Protein AF-A0A2U0S638-F1 (afdb_monomer)

Radius of gyration: 17.03 Å; Cα contacts (8 Å, |Δi|>4): 161; chains: 1; bounding box: 38×47×44 Å

Solvent-accessible surface area (backbone atoms only — not comparable to full-atom values): 6568 Å² total; per-residue (Å²): 135,91,61,80,75,71,56,46,69,57,56,50,50,51,51,59,70,38,44,62,58,29,54,54,48,30,53,34,38,31,52,14,16,50,74,76,70,41,40,28,67,44,5,52,52,26,17,73,72,32,14,81,59,37,92,48,80,42,58,12,34,39,53,12,23,51,19,17,24,66,32,18,52,50,70,45,90,99,72,38,73,28,49,48,75,78,38,84,88,50,76,64,56,53,55,52,51,50,53,19,48,52,44,21,51,52,52,48,51,68,55,48,51,58,53,51,54,50,47,47,69,76,54,70,128

Mean predicted aligned error: 5.04 Å

pLDDT: mean 92.23, std 11.03, range [44.19, 98.69]

Sequence (125 aa):
EENLHIGWFSAITDTIVNYIPARLTTLLLIAGAAIVGEDYKNAWKIARRDQSKIPSTNHGWQMAAIAGALRVELEKPGQYAVGDPEEELDANKIIQSLKIRNVAIILSILITIPVILLNLYLFPI

Secondary structure (DSSP, 8-state):
-TTSSSSHHHHHHHHHHTHHHHHHHHHHHHHHHHHHTS-HHHHHHHHHHHGGGSS-TTHHHHHHHHHHHHT-EEEETTTEEEE--SS---HHHHHHHHHHHHHHHHHHHHHHHHHHHHHHHHS--

Structure (mmCIF, N/CA/C/O backbone):
data_AF-A0A2U0S638-F1
#
_entry.id   AF-A0A2U0S638-F1
#
loop_
_atom_site.group_PDB
_atom_site.id
_atom_site.type_symbol
_atom_site.label_atom_id
_atom_site.label_alt_id
_atom_site.label_comp_id
_atom_site.label_asym_id
_atom_site.label_entity_id
_atom_site.label_seq_id
_atom_site.pdbx_PDB_ins_code
_atom_site.Cartn_x
_atom_site.Cartn_y
_atom_site.Cartn_z
_atom_site.occupancy
_atom_site.B_iso_or_equiv
_atom_site.auth_seq_id
_atom_site.auth_comp_id
_atom_site.auth_asym_id
_atom_site.auth_atom_id
_atom_site.pdbx_PDB_model_num
ATOM 1 N N . GLU A 1 1 ? 0.432 33.647 1.318 1.00 46.28 1 GLU A N 1
ATOM 2 C CA . GLU A 1 1 ? -0.001 33.311 -0.059 1.00 46.28 1 GLU A CA 1
ATOM 3 C C . GLU A 1 1 ? 1.155 33.271 -1.077 1.00 46.28 1 GLU A C 1
ATOM 5 O O . GLU A 1 1 ? 0.911 33.083 -2.258 1.00 46.28 1 GLU A O 1
ATOM 10 N N . GLU A 1 2 ? 2.424 33.341 -0.653 1.00 44.19 2 GLU A N 1
ATOM 11 C CA . GLU A 1 2 ? 3.546 33.688 -1.550 1.00 44.19 2 GLU A CA 1
ATOM 12 C C . GLU A 1 2 ? 4.358 32.502 -2.123 1.00 44.19 2 GLU A C 1
ATOM 14 O O . GLU A 1 2 ? 5.323 32.713 -2.842 1.00 44.19 2 GLU A O 1
ATOM 19 N N . ASN A 1 3 ? 3.970 31.242 -1.877 1.00 45.88 3 ASN A N 1
ATOM 20 C CA . ASN A 1 3 ? 4.724 30.065 -2.363 1.00 45.88 3 ASN A CA 1
ATOM 21 C C . ASN A 1 3 ? 3.943 29.142 -3.318 1.00 45.88 3 ASN A C 1
ATOM 23 O O . ASN A 1 3 ? 4.419 28.062 -3.652 1.00 45.88 3 ASN A O 1
ATOM 27 N N . LEU A 1 4 ? 2.752 29.535 -3.784 1.00 55.56 4 LEU A N 1
ATOM 28 C CA . LEU A 1 4 ? 1.872 28.656 -4.578 1.00 55.56 4 LEU A CA 1
ATOM 29 C C . LEU A 1 4 ? 2.404 28.312 -5.983 1.00 55.56 4 LEU A C 1
ATOM 31 O O . LEU A 1 4 ? 1.956 27.336 -6.580 1.00 55.56 4 LEU A O 1
ATOM 35 N N . HIS A 1 5 ? 3.366 29.077 -6.507 1.00 55.44 5 HIS A N 1
ATOM 36 C CA . HIS A 1 5 ? 3.837 28.939 -7.892 1.00 55.44 5 HIS A CA 1
ATOM 37 C C . HIS A 1 5 ? 5.277 28.430 -8.029 1.00 55.44 5 HIS A C 1
ATOM 39 O O . HIS A 1 5 ? 5.678 28.012 -9.114 1.00 55.44 5 HIS A O 1
ATOM 45 N N . ILE A 1 6 ? 6.045 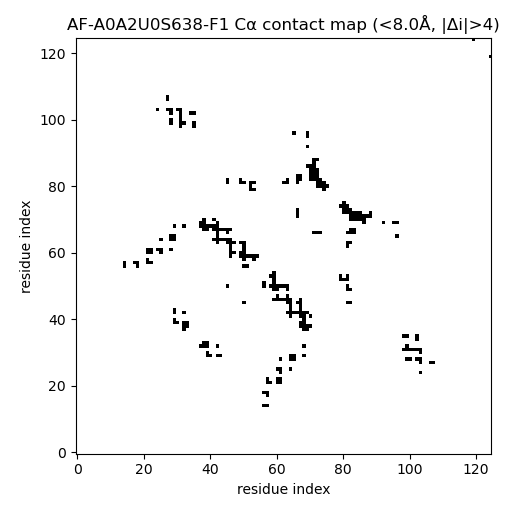28.396 -6.939 1.00 57.78 6 ILE A N 1
ATOM 46 C CA . ILE A 1 6 ? 7.405 27.849 -6.928 1.00 57.78 6 ILE A CA 1
ATOM 47 C C . ILE A 1 6 ? 7.317 26.356 -6.611 1.00 57.78 6 ILE A C 1
ATOM 49 O O . ILE A 1 6 ? 6.886 25.960 -5.535 1.00 57.78 6 ILE A O 1
ATOM 53 N N . GLY A 1 7 ? 7.682 25.511 -7.575 1.00 66.19 7 GLY A N 1
ATOM 54 C CA . GLY A 1 7 ? 7.663 24.052 -7.416 1.00 66.19 7 GLY A CA 1
ATOM 55 C C . GLY A 1 7 ? 6.389 23.348 -7.894 1.00 66.19 7 GLY A C 1
ATOM 56 O O . GLY A 1 7 ? 6.386 22.123 -7.952 1.00 66.19 7 GLY A O 1
ATOM 57 N N . TRP A 1 8 ? 5.352 24.073 -8.333 1.00 75.69 8 TRP A N 1
ATOM 58 C CA . TRP A 1 8 ? 4.123 23.479 -8.893 1.00 75.69 8 TRP A CA 1
ATOM 59 C C . TRP A 1 8 ? 4.399 22.578 -10.107 1.00 75.69 8 TRP A C 1
ATOM 61 O O . TRP A 1 8 ? 3.903 21.457 -10.178 1.00 75.69 8 TRP A O 1
ATOM 71 N N . PHE A 1 9 ? 5.263 23.026 -11.025 1.00 79.69 9 PHE A N 1
ATOM 72 C CA . PHE A 1 9 ? 5.661 22.224 -12.186 1.00 79.69 9 PHE A CA 1
ATOM 73 C C . PHE A 1 9 ? 6.384 20.930 -11.779 1.00 79.69 9 PHE A C 1
ATOM 75 O O . PHE A 1 9 ? 6.125 19.867 -12.342 1.00 79.69 9 PHE A O 1
ATOM 82 N N . SER A 1 10 ? 7.243 21.008 -10.757 1.00 79.94 10 SER A N 1
ATOM 83 C CA . SER A 1 10 ? 7.934 19.841 -10.196 1.00 79.94 10 SER A CA 1
ATOM 84 C C . SER A 1 10 ? 6.941 18.876 -9.540 1.00 79.94 10 SER A C 1
ATOM 86 O O . SER A 1 10 ? 6.955 17.687 -9.841 1.00 79.94 10 SER A O 1
ATOM 88 N N . ALA A 1 11 ? 6.003 19.389 -8.736 1.00 76.44 11 ALA A N 1
ATOM 89 C CA . ALA A 1 11 ? 4.977 18.589 -8.066 1.00 76.44 11 ALA A CA 1
ATOM 90 C C . ALA A 1 11 ? 4.041 17.872 -9.053 1.00 76.44 11 ALA A C 1
ATOM 92 O O . ALA A 1 11 ? 3.665 16.720 -8.834 1.00 76.44 11 ALA A O 1
ATOM 93 N N . ILE A 1 12 ? 3.684 18.520 -10.165 1.00 80.62 12 ILE A N 1
ATOM 94 C CA . ILE A 1 12 ? 2.887 17.882 -11.220 1.00 80.62 12 ILE A CA 1
ATOM 95 C C . ILE A 1 12 ? 3.694 16.825 -11.958 1.00 80.62 12 ILE A C 1
ATOM 97 O O . ILE A 1 12 ? 3.192 15.724 -12.177 1.00 80.62 12 ILE A O 1
ATOM 101 N N . THR A 1 13 ? 4.933 17.142 -12.331 1.00 83.06 13 THR A N 1
ATOM 102 C CA . THR A 1 13 ? 5.799 16.199 -13.047 1.00 83.06 13 THR A CA 1
ATOM 103 C C . THR A 1 13 ? 6.028 14.943 -12.209 1.00 83.06 13 THR A C 1
ATOM 105 O O . THR A 1 13 ? 5.839 13.837 -12.710 1.00 83.06 13 THR A O 1
ATOM 108 N N . ASP A 1 14 ? 6.325 15.105 -10.918 1.00 83.38 14 ASP A N 1
ATOM 109 C CA . ASP A 1 14 ? 6.433 13.999 -9.965 1.00 83.38 14 ASP A CA 1
ATOM 110 C C . ASP A 1 14 ? 5.134 13.185 -9.890 1.00 83.38 14 ASP A C 1
ATOM 112 O O . ASP A 1 14 ? 5.150 11.955 -9.980 1.00 83.38 14 ASP A O 1
ATOM 116 N N . THR A 1 15 ? 3.987 13.870 -9.831 1.00 83.75 15 THR A N 1
ATOM 117 C CA . THR A 1 15 ? 2.680 13.210 -9.794 1.00 83.75 15 THR A CA 1
ATOM 118 C C . THR A 1 15 ? 2.443 12.342 -11.036 1.00 83.75 15 THR A C 1
ATOM 120 O O . THR A 1 15 ? 1.969 11.212 -10.903 1.00 83.75 15 THR A O 1
ATOM 123 N N . ILE A 1 16 ? 2.799 12.831 -12.230 1.00 85.94 16 ILE A N 1
ATOM 124 C CA . ILE A 1 16 ? 2.639 12.109 -13.503 1.00 85.94 16 ILE A CA 1
ATOM 125 C C . ILE A 1 16 ? 3.586 10.908 -13.572 1.00 85.94 16 ILE A C 1
ATOM 127 O O . ILE A 1 16 ? 3.139 9.796 -13.854 1.00 85.94 16 ILE A O 1
ATOM 131 N N . VAL A 1 17 ? 4.876 11.113 -13.290 1.00 89.44 17 VAL A N 1
ATOM 132 C CA . VAL A 1 17 ? 5.898 10.054 -13.354 1.00 89.44 17 VAL A CA 1
ATOM 133 C C . VAL A 1 17 ? 5.559 8.917 -12.390 1.00 89.44 17 VAL A C 1
ATOM 135 O O . VAL A 1 17 ? 5.648 7.744 -12.753 1.00 89.44 17 VAL A O 1
ATOM 138 N N . ASN A 1 18 ? 5.085 9.252 -11.189 1.00 91.25 18 ASN A N 1
ATOM 139 C CA . ASN A 1 18 ? 4.735 8.270 -10.169 1.00 91.25 18 ASN A CA 1
ATOM 140 C C . ASN A 1 18 ? 3.319 7.701 -10.310 1.00 91.25 18 ASN A C 1
ATOM 142 O O . ASN A 1 18 ? 2.946 6.826 -9.525 1.00 91.25 18 ASN A O 1
ATOM 146 N N . TYR A 1 19 ? 2.542 8.110 -11.320 1.00 91.56 19 TYR A N 1
ATOM 147 C CA . TYR A 1 19 ? 1.179 7.615 -11.496 1.00 91.56 19 TYR A CA 1
ATOM 148 C C . TYR A 1 19 ? 1.151 6.089 -11.629 1.00 91.56 19 TYR A C 1
ATOM 150 O O . TYR A 1 19 ? 0.489 5.422 -10.835 1.00 91.56 19 TYR A O 1
ATOM 158 N N . ILE A 1 20 ? 1.902 5.528 -12.582 1.00 93.00 20 ILE A N 1
ATOM 159 C CA . ILE A 1 20 ? 1.952 4.077 -12.824 1.00 93.00 20 ILE A CA 1
ATOM 160 C C . ILE A 1 20 ? 2.643 3.336 -11.661 1.00 93.00 20 ILE A C 1
ATOM 162 O O . ILE A 1 20 ? 2.027 2.409 -11.121 1.00 93.00 20 ILE A O 1
ATOM 166 N N . PRO A 1 21 ? 3.853 3.738 -11.205 1.00 92.38 21 PRO A N 1
ATOM 167 C CA . PRO A 1 21 ? 4.521 3.091 -10.074 1.00 92.38 21 PRO A CA 1
ATOM 168 C C . PRO A 1 21 ? 3.668 3.032 -8.804 1.00 92.38 21 PRO A C 1
ATOM 170 O O . PRO A 1 21 ? 3.676 2.016 -8.107 1.00 92.38 21 PRO A O 1
ATOM 173 N N . ALA A 1 22 ? 2.885 4.074 -8.513 1.00 93.25 22 ALA A N 1
ATOM 174 C CA . ALA A 1 22 ? 2.031 4.104 -7.331 1.00 93.25 22 ALA A CA 1
ATOM 175 C C . ALA A 1 22 ? 0.951 3.012 -7.363 1.00 93.25 22 ALA A C 1
ATOM 177 O O . ALA A 1 22 ? 0.765 2.317 -6.364 1.00 93.25 22 ALA A O 1
ATOM 178 N N . ARG A 1 23 ? 0.289 2.792 -8.511 1.00 95.75 23 ARG A N 1
ATOM 179 C CA . ARG A 1 23 ? -0.745 1.744 -8.643 1.00 95.75 23 ARG A CA 1
ATOM 180 C C . ARG A 1 23 ? -0.129 0.354 -8.560 1.00 95.75 23 ARG A C 1
ATOM 182 O O . ARG A 1 23 ? -0.675 -0.506 -7.874 1.00 95.75 23 ARG A O 1
ATOM 189 N N . LEU A 1 24 ? 1.021 0.146 -9.204 1.00 96.25 24 LEU A N 1
ATOM 190 C CA . LEU A 1 24 ? 1.760 -1.113 -9.084 1.00 96.25 24 LEU A CA 1
ATOM 191 C C . LEU A 1 24 ? 2.143 -1.383 -7.628 1.00 96.25 24 LEU A C 1
ATOM 193 O O . LEU A 1 24 ? 1.909 -2.478 -7.127 1.00 96.25 24 LEU A O 1
ATOM 197 N N . THR A 1 25 ? 2.633 -0.368 -6.917 1.00 96.75 25 THR A N 1
ATOM 198 C CA . THR A 1 25 ? 2.955 -0.487 -5.490 1.00 96.75 25 THR A CA 1
ATOM 199 C C . THR A 1 25 ? 1.722 -0.861 -4.672 1.00 96.75 25 THR A C 1
ATOM 201 O O . THR A 1 25 ? 1.805 -1.745 -3.828 1.00 96.75 25 THR A O 1
ATOM 204 N N . THR A 1 26 ? 0.563 -0.254 -4.935 1.00 97.75 26 THR A N 1
ATOM 205 C CA . THR A 1 26 ? -0.688 -0.630 -4.264 1.00 97.75 26 THR A CA 1
ATOM 206 C C . THR A 1 26 ? -1.054 -2.094 -4.494 1.00 97.75 26 THR A C 1
ATOM 208 O O . THR A 1 26 ? -1.415 -2.778 -3.541 1.00 97.75 26 THR A O 1
ATOM 211 N N . LEU A 1 27 ? -0.913 -2.608 -5.719 1.00 98.31 27 LEU A N 1
ATOM 212 C CA . LEU A 1 27 ? -1.148 -4.028 -5.998 1.00 98.31 27 LEU A CA 1
ATOM 213 C C . LEU A 1 27 ? -0.171 -4.930 -5.233 1.00 98.31 27 LEU A C 1
ATOM 215 O O . LEU A 1 27 ? -0.587 -5.945 -4.678 1.00 98.31 27 LEU A O 1
ATOM 219 N N . LEU A 1 28 ? 1.104 -4.540 -5.144 1.00 98.50 28 LEU A N 1
ATOM 220 C CA . LEU A 1 28 ? 2.105 -5.268 -4.361 1.00 98.50 28 LEU A CA 1
ATOM 221 C C . LEU A 1 28 ? 1.805 -5.241 -2.859 1.00 98.50 28 LEU A C 1
ATOM 223 O O . LEU A 1 28 ? 2.011 -6.249 -2.192 1.00 98.50 28 LEU A O 1
ATOM 227 N N . LEU A 1 29 ? 1.288 -4.132 -2.323 1.00 98.62 29 LEU A N 1
ATOM 228 C CA . LEU A 1 29 ? 0.851 -4.049 -0.925 1.00 98.62 29 LEU A CA 1
ATOM 229 C C . LEU A 1 29 ? -0.350 -4.961 -0.658 1.00 98.62 29 LEU A C 1
ATOM 231 O O . LEU A 1 29 ? -0.374 -5.650 0.356 1.00 98.62 29 LEU A O 1
ATOM 235 N N . ILE A 1 30 ? -1.315 -5.022 -1.576 1.00 98.69 30 ILE A N 1
ATOM 236 C CA . ILE A 1 30 ? -2.475 -5.918 -1.460 1.00 98.69 30 ILE A CA 1
ATOM 237 C C . ILE A 1 30 ? -2.037 -7.386 -1.537 1.00 98.69 30 ILE A C 1
ATOM 239 O O . ILE A 1 30 ? -2.482 -8.205 -0.735 1.00 98.69 30 ILE A O 1
ATOM 243 N N . ALA A 1 31 ? -1.118 -7.722 -2.446 1.00 98.69 31 ALA A N 1
ATOM 244 C CA . ALA A 1 31 ? -0.514 -9.053 -2.499 1.00 98.69 31 ALA A CA 1
ATOM 245 C C . ALA A 1 31 ? 0.280 -9.368 -1.218 1.00 98.69 31 ALA A C 1
ATOM 247 O O . ALA A 1 31 ? 0.177 -10.468 -0.678 1.00 98.69 31 ALA A O 1
ATOM 248 N N . GLY A 1 32 ? 1.021 -8.391 -0.691 1.00 98.62 32 GLY A N 1
ATOM 249 C CA . GLY A 1 32 ? 1.731 -8.500 0.581 1.00 98.62 32 GLY A CA 1
ATOM 250 C C . GLY A 1 32 ? 0.791 -8.764 1.755 1.00 98.62 32 GLY A C 1
ATOM 251 O O . GLY A 1 32 ? 1.077 -9.639 2.567 1.00 98.62 32 GLY A O 1
ATOM 252 N N . ALA A 1 33 ? -0.358 -8.085 1.808 1.00 98.62 33 ALA A N 1
ATOM 253 C CA . ALA A 1 33 ? -1.401 -8.338 2.798 1.00 98.62 33 ALA A CA 1
ATOM 254 C C . ALA A 1 33 ? -1.916 -9.780 2.706 1.00 98.62 33 ALA A C 1
ATOM 256 O O . ALA A 1 33 ? -1.974 -10.468 3.721 1.00 98.62 33 ALA A O 1
ATOM 257 N N . ALA A 1 34 ? -2.175 -10.278 1.491 1.00 98.56 34 ALA A N 1
ATOM 258 C CA . ALA A 1 34 ? -2.619 -11.656 1.283 1.00 98.56 34 ALA A CA 1
ATOM 259 C C . ALA A 1 34 ? -1.593 -12.690 1.782 1.00 98.56 34 ALA A C 1
ATOM 261 O O . ALA A 1 34 ? -1.973 -13.697 2.370 1.00 98.56 34 ALA A O 1
ATOM 262 N N . ILE A 1 35 ? -0.297 -12.436 1.572 1.00 98.56 35 ILE A N 1
ATOM 263 C CA . ILE A 1 35 ? 0.792 -13.334 1.991 1.00 98.56 35 ILE A CA 1
ATOM 264 C C . ILE A 1 35 ? 1.009 -13.300 3.509 1.00 98.56 35 ILE A C 1
ATOM 266 O O . ILE A 1 35 ? 1.278 -14.338 4.109 1.00 98.56 35 ILE A O 1
ATOM 270 N N . VAL A 1 36 ? 0.908 -12.125 4.137 1.00 98.00 36 VAL A N 1
ATOM 271 C CA . VAL A 1 36 ? 1.059 -11.971 5.598 1.00 98.00 36 VAL A CA 1
ATOM 272 C C . VAL A 1 36 ? -0.179 -12.475 6.356 1.00 98.00 36 VAL A C 1
ATOM 274 O O . VAL A 1 36 ? -0.081 -12.762 7.547 1.00 98.00 36 VAL A O 1
ATOM 277 N N . GLY A 1 37 ? -1.312 -12.648 5.667 1.00 98.00 37 GLY A N 1
ATOM 278 C CA . GLY A 1 37 ? -2.575 -13.116 6.246 1.00 98.00 37 GLY A CA 1
ATOM 279 C C . GLY A 1 37 ? -3.502 -11.993 6.722 1.00 98.00 37 GLY A C 1
ATOM 280 O O . GLY A 1 37 ? -4.418 -12.256 7.493 1.00 98.00 37 GLY A O 1
ATOM 281 N N . GLU A 1 38 ? -3.269 -10.763 6.266 1.00 98.19 38 GLU A N 1
ATOM 282 C CA . GLU A 1 38 ? -4.108 -9.586 6.527 1.00 98.19 38 GLU A CA 1
ATOM 283 C C . GLU A 1 38 ? -5.243 -9.484 5.481 1.00 98.19 38 GLU A C 1
ATOM 285 O O . GLU A 1 38 ? -5.255 -10.203 4.471 1.00 98.19 38 GLU A O 1
ATOM 290 N N . ASP A 1 39 ? -6.213 -8.583 5.678 1.00 98.38 39 ASP A N 1
ATOM 291 C CA . ASP A 1 39 ? -7.427 -8.531 4.847 1.00 98.38 39 ASP A CA 1
ATOM 292 C C . ASP A 1 39 ? -7.198 -7.858 3.480 1.00 98.38 39 ASP A C 1
ATOM 294 O O . ASP A 1 39 ? -7.573 -6.713 3.223 1.00 98.38 39 ASP A O 1
ATOM 298 N N . TYR A 1 40 ? -6.596 -8.594 2.546 1.00 98.56 40 TYR A N 1
ATOM 299 C CA . TYR A 1 40 ? -6.328 -8.107 1.189 1.00 98.56 40 TYR A CA 1
ATOM 300 C C . TYR A 1 40 ? -7.598 -7.746 0.395 1.00 98.56 40 TYR A C 1
ATOM 302 O O . TYR A 1 40 ? -7.550 -6.907 -0.511 1.00 98.56 40 TYR A O 1
ATOM 310 N N . LYS A 1 41 ? -8.745 -8.367 0.706 1.00 98.50 41 LYS A N 1
ATOM 311 C CA . LYS A 1 41 ? -10.015 -8.067 0.027 1.00 98.50 41 LYS A CA 1
ATOM 312 C C . LYS A 1 41 ? -10.512 -6.698 0.461 1.00 98.50 41 LYS A C 1
ATOM 314 O O . LYS A 1 41 ? -10.889 -5.886 -0.390 1.00 98.50 41 LYS A O 1
ATOM 319 N N . ASN A 1 42 ? -10.467 -6.430 1.763 1.00 98.44 42 ASN A N 1
ATOM 320 C CA . ASN A 1 42 ? -10.789 -5.120 2.294 1.00 98.44 42 ASN A CA 1
ATOM 321 C C . ASN A 1 42 ? -9.751 -4.075 1.866 1.00 98.44 42 ASN A C 1
ATOM 323 O O . ASN A 1 42 ? -10.134 -2.976 1.480 1.00 98.44 42 ASN A O 1
ATOM 327 N N . ALA A 1 43 ? -8.465 -4.432 1.783 1.00 98.44 43 ALA A N 1
ATOM 328 C CA . ALA A 1 43 ? -7.421 -3.569 1.228 1.00 98.44 43 ALA A 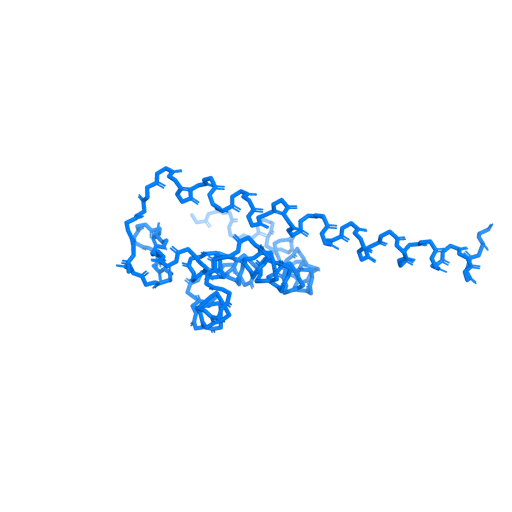CA 1
ATOM 329 C C . ALA A 1 43 ? -7.786 -3.045 -0.171 1.00 98.44 43 ALA A C 1
ATOM 331 O O . ALA A 1 43 ? -7.763 -1.840 -0.410 1.00 98.44 43 ALA A O 1
ATOM 332 N N . TRP A 1 44 ? -8.197 -3.927 -1.089 1.00 98.44 44 TRP A N 1
ATOM 333 C CA . TRP A 1 44 ? -8.647 -3.519 -2.424 1.00 98.44 44 TRP A CA 1
ATOM 334 C C . TRP A 1 44 ? -9.928 -2.674 -2.388 1.00 98.44 44 TRP A C 1
ATOM 336 O O . TRP A 1 44 ? -10.021 -1.652 -3.075 1.00 98.44 44 TRP A O 1
ATOM 346 N N . LYS A 1 45 ? -10.916 -3.084 -1.580 1.00 98.56 45 LYS A N 1
ATOM 347 C CA . LYS A 1 45 ? -12.193 -2.372 -1.418 1.00 98.56 45 LYS A CA 1
ATOM 348 C C . LYS A 1 45 ? -11.967 -0.932 -0.947 1.00 98.56 45 LYS A C 1
ATOM 350 O O . LYS A 1 45 ? -12.471 -0.008 -1.585 1.00 98.56 45 LYS A O 1
ATOM 355 N N . ILE A 1 46 ? -11.192 -0.740 0.121 1.00 98.31 46 ILE A N 1
ATOM 356 C CA . ILE A 1 46 ? -10.888 0.578 0.687 1.00 98.31 46 ILE A CA 1
ATOM 357 C C . ILE A 1 46 ? -9.990 1.380 -0.248 1.00 98.31 46 ILE A C 1
ATOM 359 O O . ILE A 1 46 ? -10.284 2.548 -0.482 1.00 98.31 46 ILE A O 1
ATOM 363 N N . ALA A 1 47 ? -8.969 0.772 -0.862 1.00 97.56 47 ALA A N 1
ATOM 364 C CA . ALA A 1 47 ? -8.129 1.457 -1.845 1.00 97.56 47 ALA A CA 1
ATOM 365 C C . ALA A 1 47 ? -8.965 2.093 -2.959 1.00 97.56 47 ALA A C 1
ATOM 367 O O . ALA A 1 47 ? -8.809 3.271 -3.268 1.00 97.56 47 ALA A O 1
ATOM 368 N N . ARG A 1 48 ? -9.917 1.343 -3.517 1.00 97.25 48 ARG A N 1
ATOM 369 C CA . ARG A 1 48 ? -10.803 1.858 -4.563 1.00 97.25 48 ARG A CA 1
ATOM 370 C C . ARG A 1 48 ? -11.789 2.912 -4.046 1.00 97.25 48 ARG A C 1
ATOM 372 O O . ARG A 1 48 ? -12.077 3.857 -4.777 1.00 97.25 48 ARG A O 1
ATOM 379 N N . ARG A 1 49 ? -12.321 2.739 -2.830 1.00 97.50 49 ARG A N 1
ATOM 380 C CA . ARG A 1 4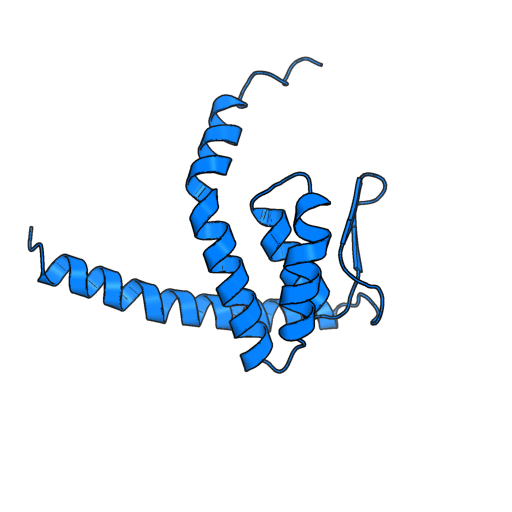9 ? -13.332 3.626 -2.224 1.00 97.50 49 ARG A CA 1
ATOM 381 C C . ARG A 1 49 ? -12.747 4.973 -1.793 1.00 97.50 49 ARG A C 1
ATOM 383 O O . ARG A 1 49 ? -13.349 6.007 -2.061 1.00 97.50 49 ARG A O 1
ATOM 390 N N . ASP A 1 50 ? -11.579 4.954 -1.155 1.00 97.44 50 ASP A N 1
ATOM 391 C CA . ASP A 1 50 ? -11.087 6.073 -0.345 1.00 97.44 50 ASP A CA 1
ATOM 392 C C . ASP A 1 50 ? -9.833 6.759 -0.899 1.00 97.44 50 ASP A C 1
ATOM 394 O O . ASP A 1 50 ? -9.461 7.814 -0.389 1.00 97.44 50 ASP A O 1
ATOM 398 N N . GLN A 1 51 ? -9.199 6.241 -1.959 1.00 94.81 51 GLN A N 1
ATOM 399 C CA . GLN A 1 51 ? -7.978 6.847 -2.518 1.00 94.81 51 GLN A CA 1
ATOM 400 C C . GLN A 1 51 ? -8.112 8.339 -2.855 1.00 94.81 51 GLN A C 1
ATOM 402 O O . GLN A 1 51 ? -7.144 9.077 -2.713 1.00 94.81 51 GLN A O 1
ATOM 407 N N . SER A 1 52 ? -9.300 8.794 -3.267 1.00 93.75 52 SER A N 1
ATOM 408 C CA . SER A 1 52 ? -9.557 10.194 -3.628 1.00 93.75 52 SER A CA 1
ATOM 409 C C . SER A 1 52 ? -9.782 11.114 -2.430 1.00 93.75 52 SER A C 1
ATOM 411 O O . SER A 1 52 ? -9.852 12.324 -2.615 1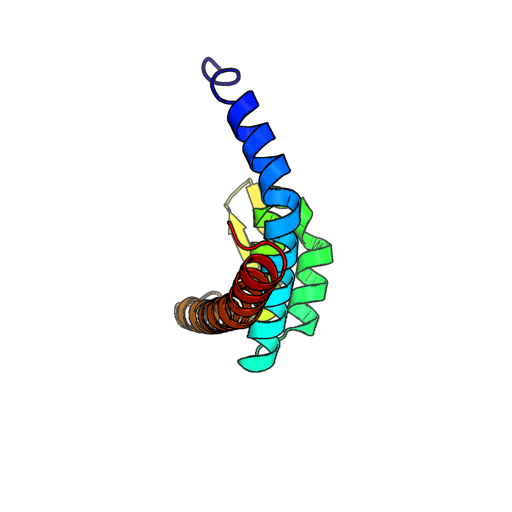.00 93.75 52 SER A O 1
ATOM 413 N N . LYS A 1 53 ? -9.923 10.570 -1.214 1.00 93.06 53 LYS A N 1
ATOM 414 C CA . LYS A 1 53 ? -1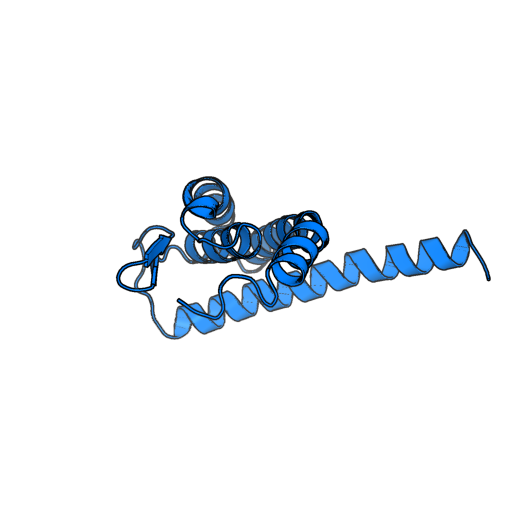0.020 11.380 0.009 1.00 93.06 53 LYS A CA 1
ATOM 415 C C . LYS A 1 53 ? -8.671 12.007 0.371 1.00 93.06 53 LYS A C 1
ATOM 417 O O . LYS A 1 53 ? -8.630 13.046 1.021 1.00 93.06 53 LYS A O 1
ATOM 422 N N . ILE A 1 54 ? -7.569 11.380 -0.041 1.00 91.00 54 ILE A N 1
ATOM 423 C CA . ILE A 1 54 ? -6.215 11.885 0.192 1.00 91.00 54 ILE A CA 1
ATOM 424 C C . ILE A 1 54 ? -5.855 12.854 -0.944 1.00 91.00 54 ILE A C 1
ATOM 426 O O . ILE A 1 54 ? -5.989 12.480 -2.108 1.00 91.00 54 ILE A O 1
ATOM 430 N N . PRO A 1 55 ? -5.345 14.067 -0.646 1.00 87.62 55 PRO A N 1
ATOM 431 C CA . PRO A 1 55 ? -5.018 15.057 -1.678 1.00 87.62 55 PRO A CA 1
ATOM 432 C C . PRO A 1 55 ? -4.019 14.563 -2.736 1.00 87.62 55 PRO A C 1
ATOM 434 O O . PRO A 1 55 ? -4.081 14.974 -3.892 1.00 87.62 55 PRO A O 1
ATOM 437 N N . SER A 1 56 ? -3.091 13.677 -2.353 1.00 84.88 56 SER A N 1
ATOM 438 C CA . SER A 1 56 ? -2.153 13.045 -3.284 1.00 84.88 56 SER A CA 1
ATOM 439 C C . SER A 1 56 ? -2.790 11.840 -3.973 1.00 84.88 56 SER A C 1
ATOM 441 O O . SER A 1 56 ? -3.055 10.813 -3.346 1.00 84.88 56 SER A O 1
ATOM 443 N N . THR A 1 57 ? -2.930 11.926 -5.294 1.00 80.56 57 THR A N 1
ATOM 444 C CA . THR A 1 57 ? -3.452 10.845 -6.144 1.00 80.56 57 THR A CA 1
ATOM 445 C C . THR A 1 57 ? -2.547 9.615 -6.200 1.00 80.56 57 THR A C 1
ATOM 447 O O . THR A 1 57 ? -3.005 8.549 -6.614 1.00 80.56 57 THR A O 1
ATOM 450 N N . ASN A 1 58 ? -1.274 9.737 -5.816 1.00 87.88 58 ASN A N 1
ATOM 451 C CA . ASN A 1 58 ? -0.318 8.631 -5.814 1.00 87.88 58 ASN A CA 1
ATOM 452 C C . ASN A 1 58 ? -0.315 7.912 -4.466 1.00 87.88 58 ASN A C 1
ATOM 454 O O . ASN A 1 58 ? -0.521 6.700 -4.413 1.00 87.88 58 ASN A O 1
ATOM 458 N N . HIS A 1 59 ? -0.179 8.655 -3.367 1.00 87.44 59 HIS A N 1
ATOM 459 C CA . HIS A 1 59 ? -0.161 8.058 -2.030 1.00 87.44 59 HIS A CA 1
ATOM 460 C C . HIS A 1 59 ? -1.547 7.606 -1.563 1.00 87.44 59 HIS A C 1
ATOM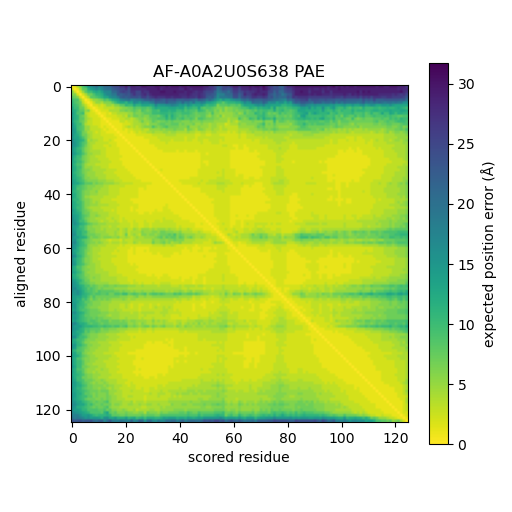 462 O O . HIS A 1 59 ? -1.641 6.677 -0.760 1.00 87.44 59 HIS A O 1
ATOM 468 N N . GLY A 1 60 ? -2.618 8.202 -2.102 1.00 93.56 60 GLY A N 1
ATOM 469 C CA . GLY A 1 60 ? -3.996 7.879 -1.743 1.00 93.56 60 GLY A CA 1
ATOM 470 C C . GLY A 1 60 ? -4.322 6.394 -1.864 1.00 93.56 60 GLY A C 1
ATOM 471 O O . GLY A 1 60 ? -4.852 5.792 -0.933 1.00 93.56 60 GLY A O 1
ATOM 472 N N . TRP A 1 61 ? -3.915 5.770 -2.970 1.00 96.44 61 TRP A N 1
ATOM 473 C CA . TRP A 1 61 ? -4.117 4.338 -3.199 1.00 96.44 61 TRP A CA 1
ATOM 474 C C . TRP A 1 61 ? -3.358 3.460 -2.201 1.00 96.44 61 TRP A C 1
ATOM 476 O O . TRP A 1 61 ? -3.881 2.448 -1.742 1.00 96.44 61 TRP A O 1
ATOM 486 N N . GLN A 1 62 ? -2.117 3.822 -1.876 1.00 96.75 62 GLN A N 1
ATOM 487 C CA . GLN A 1 62 ? -1.250 3.047 -0.985 1.00 96.75 62 GLN A CA 1
ATOM 488 C C . GLN A 1 62 ? -1.752 3.110 0.463 1.00 96.75 62 GLN A C 1
ATOM 490 O O . GLN A 1 62 ? -1.889 2.078 1.118 1.00 96.75 62 GLN A O 1
ATOM 495 N N . MET A 1 63 ? -2.076 4.314 0.943 1.00 97.00 63 MET A N 1
ATOM 496 C CA . MET A 1 63 ? -2.582 4.530 2.299 1.00 97.00 63 MET A CA 1
ATOM 497 C C . MET A 1 63 ? -3.945 3.870 2.507 1.00 97.00 63 MET A C 1
ATOM 499 O O . MET A 1 63 ? -4.140 3.184 3.505 1.00 97.00 63 MET A O 1
ATOM 503 N N . ALA A 1 64 ? -4.862 4.020 1.548 1.00 97.62 64 ALA A N 1
ATOM 504 C CA . ALA A 1 64 ? -6.175 3.390 1.613 1.00 97.62 64 ALA A CA 1
ATOM 505 C C . ALA A 1 64 ? -6.087 1.854 1.560 1.00 97.62 64 ALA A C 1
ATOM 507 O O . ALA A 1 64 ? -6.820 1.175 2.276 1.00 97.62 64 ALA A O 1
ATOM 508 N N . ALA A 1 65 ? -5.146 1.293 0.794 1.00 98.25 65 ALA A N 1
ATOM 509 C CA . ALA A 1 65 ? -4.901 -0.147 0.805 1.00 98.25 65 ALA A CA 1
ATOM 510 C C . ALA A 1 65 ? -4.417 -0.652 2.169 1.00 98.25 65 ALA A C 1
ATOM 512 O O . ALA A 1 65 ? -4.929 -1.657 2.652 1.00 98.25 65 ALA A O 1
ATOM 513 N N . ILE A 1 66 ? -3.469 0.039 2.810 1.00 98.38 66 ILE A N 1
ATOM 514 C CA . ILE A 1 66 ? -2.979 -0.343 4.144 1.00 98.38 66 ILE A CA 1
ATOM 515 C C . ILE A 1 66 ? -4.071 -0.191 5.207 1.00 98.38 66 ILE A C 1
ATOM 517 O O . ILE A 1 66 ? -4.247 -1.103 6.010 1.00 98.38 66 ILE A O 1
ATOM 521 N N . ALA A 1 67 ? -4.837 0.904 5.183 1.00 98.19 67 ALA A N 1
ATOM 522 C CA . ALA A 1 67 ? -5.964 1.108 6.095 1.00 98.19 67 ALA A CA 1
ATOM 523 C C . ALA A 1 67 ? -6.988 -0.034 5.980 1.00 98.19 67 ALA A C 1
ATOM 525 O O . ALA A 1 67 ? -7.382 -0.624 6.983 1.00 98.19 67 ALA A O 1
ATOM 526 N N . GLY A 1 68 ? -7.340 -0.420 4.747 1.00 98.38 68 GLY A N 1
ATOM 527 C CA . GLY A 1 68 ? -8.230 -1.552 4.499 1.00 98.38 68 GLY A CA 1
ATOM 528 C C . GLY A 1 68 ? -7.640 -2.902 4.908 1.00 98.38 68 GLY A C 1
ATOM 529 O O . GLY A 1 68 ? -8.344 -3.694 5.527 1.00 98.38 68 GLY A O 1
ATOM 530 N N . ALA A 1 69 ? -6.361 -3.153 4.610 1.00 98.50 69 ALA A N 1
ATOM 531 C CA . ALA A 1 69 ? -5.679 -4.398 4.974 1.00 98.50 69 ALA A CA 1
ATOM 532 C C . ALA A 1 69 ? -5.671 -4.629 6.486 1.00 98.50 69 ALA A C 1
ATOM 534 O O . ALA A 1 69 ? -5.883 -5.748 6.940 1.00 98.50 69 ALA A O 1
ATOM 535 N N . LEU A 1 70 ? -5.435 -3.556 7.241 1.00 98.44 70 LEU A N 1
ATOM 536 C CA . LEU A 1 70 ? -5.320 -3.583 8.693 1.00 98.44 70 LEU A CA 1
ATOM 537 C C . LEU A 1 70 ? -6.649 -3.330 9.416 1.00 98.44 70 LEU A C 1
ATOM 539 O O . LEU A 1 70 ? -6.661 -3.392 10.643 1.00 98.44 70 LEU A O 1
ATOM 543 N N . ARG A 1 71 ? -7.732 -3.051 8.675 1.00 98.12 71 ARG A N 1
ATOM 544 C CA . ARG A 1 71 ? -9.087 -2.781 9.190 1.00 98.12 71 ARG A CA 1
ATOM 545 C C . ARG A 1 71 ? -9.135 -1.613 10.184 1.00 98.12 71 ARG A C 1
ATOM 547 O O . ARG A 1 71 ? -9.830 -1.666 11.191 1.00 98.12 71 ARG A O 1
ATOM 554 N N . VAL A 1 72 ? -8.374 -0.561 9.885 1.00 98.00 72 VAL A N 1
ATOM 555 C CA . VAL A 1 72 ? -8.287 0.663 10.696 1.00 98.00 72 VAL A CA 1
ATOM 556 C C . VAL A 1 72 ? -8.668 1.894 9.885 1.00 98.00 72 VAL A C 1
ATOM 558 O O . VAL A 1 72 ? -8.632 1.886 8.651 1.00 98.00 72 VAL A O 1
ATOM 561 N N . GLU A 1 73 ? -8.952 2.986 10.590 1.00 97.25 73 GLU A N 1
ATOM 562 C CA . GLU A 1 73 ? -9.077 4.314 10.002 1.00 97.25 73 GLU A CA 1
ATOM 563 C C . GLU A 1 73 ? -7.790 5.123 10.214 1.00 97.25 73 GLU A C 1
ATOM 565 O O . GLU A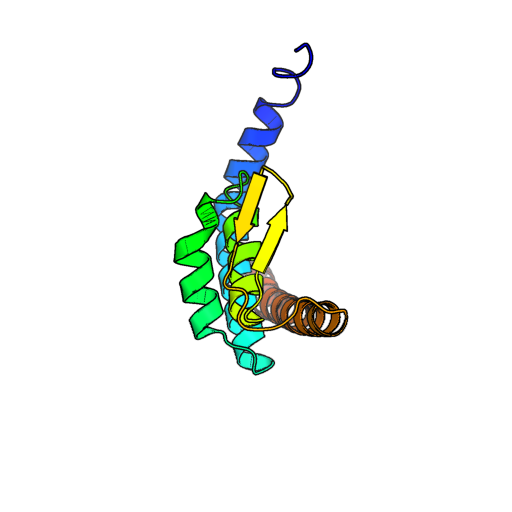 1 73 ? -7.258 5.217 11.321 1.00 97.25 73 GLU A O 1
ATOM 570 N N . LEU A 1 74 ? -7.274 5.707 9.133 1.00 96.00 74 LEU A N 1
ATOM 571 C CA . LEU A 1 74 ? -6.162 6.649 9.156 1.00 96.00 74 LEU A CA 1
ATOM 572 C C . LEU A 1 74 ? -6.708 8.065 8.977 1.00 96.00 74 LEU A C 1
ATOM 574 O O . LEU A 1 74 ? -7.208 8.414 7.902 1.00 96.00 74 LEU A O 1
ATOM 578 N N . GLU A 1 75 ? -6.562 8.888 10.012 1.00 94.25 75 GLU A N 1
ATOM 579 C CA . GLU A 1 75 ? -7.026 10.272 10.016 1.00 94.25 75 GLU A CA 1
ATOM 580 C C . GLU A 1 75 ? -5.858 11.265 9.945 1.00 94.25 75 GLU A C 1
ATOM 582 O O . GLU A 1 75 ? -4.833 11.126 10.617 1.00 94.25 75 GLU A O 1
ATOM 587 N N . LYS A 1 76 ? -6.039 12.318 9.145 1.00 92.31 76 LYS A N 1
ATOM 588 C CA . LYS A 1 76 ? -5.326 13.584 9.299 1.00 92.31 76 LYS A CA 1
ATOM 589 C C . LYS A 1 76 ? -6.338 14.633 9.782 1.00 92.31 76 LYS A C 1
ATOM 591 O O . LYS A 1 76 ? -7.201 15.013 8.980 1.00 92.31 76 LYS A O 1
ATOM 596 N N . PRO A 1 77 ? -6.230 15.121 11.036 1.00 91.62 77 PRO A N 1
ATOM 597 C CA . PRO A 1 77 ? -7.229 15.999 11.637 1.00 91.62 77 PRO A CA 1
ATOM 598 C C . PRO A 1 77 ? -7.577 17.199 10.754 1.00 91.62 77 PRO A C 1
ATOM 600 O O . PRO A 1 77 ? -6.693 17.920 10.281 1.00 91.62 77 PRO A O 1
ATOM 603 N N . GLY A 1 78 ? -8.875 17.386 10.509 1.00 89.44 78 GLY A N 1
ATOM 604 C CA . GLY A 1 78 ? -9.403 18.482 9.692 1.00 89.44 78 GLY A CA 1
ATOM 605 C C . GLY A 1 78 ? -9.090 18.387 8.194 1.00 89.44 78 GLY A C 1
ATOM 606 O O . GLY A 1 78 ? -9.224 19.389 7.493 1.00 89.44 78 GLY A O 1
ATOM 607 N N . GLN A 1 79 ? -8.633 17.232 7.695 1.00 90.69 79 GLN A N 1
ATOM 608 C CA . GLN A 1 79 ? -8.276 17.041 6.284 1.00 90.69 79 GLN A CA 1
ATOM 609 C C . GLN A 1 79 ? -8.934 15.805 5.670 1.00 90.69 79 GLN A C 1
ATOM 611 O O . GLN A 1 79 ? -9.646 15.936 4.679 1.00 90.69 79 GLN A O 1
ATOM 616 N N . TYR A 1 80 ? -8.692 14.613 6.219 1.00 92.75 80 TYR A N 1
ATOM 617 C CA . TYR A 1 80 ? -9.254 13.371 5.682 1.00 92.75 80 TYR A CA 1
ATOM 618 C C . TYR A 1 80 ? -9.268 12.247 6.718 1.00 92.75 80 TYR A C 1
ATOM 620 O O . TYR A 1 80 ? -8.422 12.208 7.607 1.00 92.75 80 TYR A O 1
ATOM 628 N N . ALA A 1 81 ? -10.178 11.295 6.515 1.00 95.81 81 ALA A N 1
ATOM 629 C CA . ALA A 1 81 ? -10.250 10.010 7.203 1.00 95.81 81 ALA A CA 1
ATOM 630 C C . ALA A 1 81 ? -10.415 8.891 6.160 1.00 95.81 81 ALA A C 1
ATOM 632 O O . ALA A 1 81 ? -11.254 8.993 5.253 1.00 95.81 81 ALA A O 1
ATOM 633 N N . VAL A 1 82 ? -9.578 7.857 6.232 1.00 96.75 82 VAL A N 1
ATOM 634 C CA . VAL A 1 82 ? -9.464 6.798 5.215 1.00 96.75 82 VAL A CA 1
ATOM 635 C C . VAL A 1 82 ? -9.478 5.428 5.868 1.00 96.75 82 VAL A C 1
ATOM 637 O O . VAL A 1 82 ? -8.672 5.176 6.756 1.00 96.75 82 VAL A O 1
ATOM 640 N N . GLY A 1 83 ? -10.312 4.523 5.360 1.00 97.06 83 GLY A N 1
ATOM 641 C CA . GLY A 1 83 ? -10.541 3.215 5.973 1.00 97.06 83 GLY A CA 1
ATOM 642 C C . GLY A 1 83 ? -11.824 3.174 6.788 1.0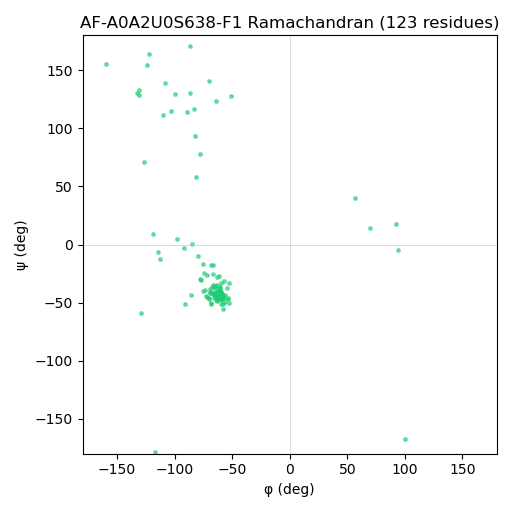0 97.06 83 GLY A C 1
ATOM 643 O O . GLY A 1 83 ? -12.680 4.042 6.633 1.00 97.06 83 GLY A O 1
ATOM 644 N N . ASP A 1 84 ? -11.959 2.120 7.586 1.00 96.62 84 ASP A N 1
ATOM 645 C CA . ASP A 1 84 ? -13.085 1.888 8.490 1.00 96.62 84 ASP A CA 1
ATOM 646 C C . ASP A 1 84 ? -12.497 1.524 9.872 1.00 96.62 84 ASP A C 1
ATOM 648 O O . ASP A 1 84 ? -11.581 0.696 9.923 1.00 96.62 84 ASP A O 1
ATOM 652 N N . PRO A 1 85 ? -12.976 2.110 10.985 1.00 96.06 85 PRO A N 1
ATOM 653 C CA . PRO A 1 85 ? -12.429 1.885 12.325 1.00 96.06 85 PRO A CA 1
ATOM 654 C C . PRO A 1 85 ? -12.969 0.579 12.936 1.00 96.06 85 PRO A C 1
ATOM 656 O O . PRO A 1 85 ? -13.628 0.584 13.974 1.00 96.06 85 PRO A O 1
ATOM 659 N N . GLU A 1 86 ? -12.753 -0.548 12.253 1.00 96.38 86 GLU A N 1
ATOM 660 C CA . GLU A 1 86 ? -13.184 -1.870 12.730 1.00 96.38 86 GLU A CA 1
ATOM 661 C C . GLU A 1 86 ? -12.250 -2.422 13.820 1.00 96.38 86 GLU A C 1
ATOM 663 O O . GLU A 1 86 ? -12.690 -3.165 14.696 1.00 96.38 86 GLU A O 1
ATOM 668 N N . GLU A 1 87 ? -10.974 -2.040 13.773 1.00 95.88 87 GLU A N 1
ATOM 669 C CA . GLU A 1 87 ? -9.951 -2.336 14.771 1.00 95.88 87 GLU A CA 1
ATOM 670 C C . GLU A 1 87 ? -9.307 -1.043 15.294 1.00 95.88 87 GLU A C 1
ATOM 672 O O . GLU A 1 87 ? -9.269 -0.015 14.611 1.00 95.88 87 GLU A O 1
ATOM 677 N N . GLU A 1 88 ? -8.778 -1.092 16.519 1.00 94.00 88 GLU A N 1
ATOM 678 C CA . GLU A 1 88 ? -8.088 0.049 17.123 1.00 94.00 88 GLU A CA 1
ATOM 679 C C . GLU A 1 88 ? -6.742 0.323 16.437 1.00 94.00 88 GLU A C 1
ATOM 681 O O . GLU A 1 88 ? -5.983 -0.587 16.084 1.00 94.00 88 GLU A O 1
ATOM 686 N N . LEU A 1 89 ? -6.425 1.609 16.268 1.00 93.88 89 LEU A N 1
ATOM 687 C CA . LEU A 1 89 ? -5.144 2.046 15.731 1.00 93.88 89 LEU A CA 1
ATOM 688 C C . LEU A 1 89 ? -4.091 2.055 16.849 1.00 93.88 89 LEU A C 1
ATOM 690 O O . LEU A 1 89 ? -3.939 3.041 17.568 1.00 93.88 89 LEU A O 1
ATOM 694 N N . ASP A 1 90 ? -3.360 0.949 16.985 1.00 94.19 90 ASP A N 1
ATOM 695 C CA . ASP A 1 90 ? -2.332 0.760 18.011 1.00 94.19 90 ASP A CA 1
ATOM 696 C C . ASP A 1 90 ? -0.913 0.576 17.426 1.00 94.19 90 ASP A C 1
ATOM 698 O O . ASP A 1 90 ? -0.672 0.615 16.215 1.00 94.19 90 ASP A O 1
ATOM 702 N N . ALA A 1 91 ? 0.072 0.360 18.303 1.00 95.06 91 ALA A N 1
ATOM 703 C CA . ALA A 1 91 ? 1.451 0.112 17.886 1.00 95.06 91 ALA A CA 1
ATOM 704 C C . ALA A 1 91 ? 1.632 -1.222 17.129 1.00 95.06 91 ALA A C 1
ATOM 706 O O . ALA A 1 91 ? 2.551 -1.341 16.313 1.00 95.06 91 ALA A O 1
ATOM 707 N N . ASN A 1 92 ? 0.768 -2.220 17.344 1.00 96.12 92 ASN A N 1
ATOM 708 C CA . ASN A 1 92 ? 0.838 -3.494 16.627 1.00 96.12 92 ASN A CA 1
ATOM 709 C C . ASN A 1 92 ? 0.520 -3.306 15.141 1.00 96.12 92 ASN A C 1
ATOM 711 O O . ASN A 1 92 ? 1.167 -3.931 14.294 1.00 96.12 92 ASN A O 1
ATOM 715 N N . LYS A 1 93 ? -0.389 -2.382 14.808 1.00 96.69 93 LYS A N 1
ATOM 716 C CA . LYS A 1 93 ? -0.714 -2.015 13.421 1.00 96.69 93 LYS A CA 1
ATOM 717 C C . LYS A 1 93 ? 0.493 -1.474 12.658 1.00 96.69 93 LYS A C 1
ATOM 719 O O . LYS A 1 93 ? 0.647 -1.757 11.469 1.00 96.69 93 LYS A O 1
ATOM 724 N N . ILE A 1 94 ? 1.411 -0.781 13.336 1.00 96.31 94 ILE A N 1
ATOM 725 C CA . ILE A 1 94 ? 2.683 -0.346 12.736 1.00 96.31 94 ILE A CA 1
ATOM 726 C C . ILE A 1 94 ? 3.506 -1.570 12.322 1.00 96.31 94 ILE A C 1
ATOM 728 O O . ILE A 1 94 ? 3.990 -1.646 11.193 1.00 96.31 94 ILE A O 1
ATOM 732 N N . ILE A 1 95 ? 3.632 -2.560 13.207 1.00 97.75 95 ILE A N 1
ATOM 733 C CA . ILE A 1 95 ? 4.397 -3.781 12.932 1.00 97.75 95 ILE A CA 1
ATOM 734 C C . ILE A 1 95 ? 3.754 -4.600 11.805 1.00 97.75 95 ILE A C 1
ATOM 736 O O . ILE A 1 95 ? 4.467 -5.082 10.922 1.00 97.75 95 ILE A O 1
ATOM 740 N N . GLN A 1 96 ? 2.426 -4.729 11.788 1.00 97.88 96 GLN A N 1
ATOM 741 C CA . GLN A 1 96 ? 1.692 -5.396 10.705 1.00 97.88 96 GLN A CA 1
ATOM 742 C C . GLN A 1 96 ? 1.902 -4.683 9.359 1.00 97.88 96 GLN A C 1
ATOM 744 O O . GLN A 1 96 ? 2.280 -5.321 8.375 1.00 97.88 96 GLN A O 1
ATOM 749 N N . SER A 1 97 ? 1.790 -3.351 9.330 1.00 97.75 97 SER A N 1
ATOM 750 C CA . SER A 1 97 ? 2.076 -2.533 8.143 1.00 97.75 97 SER A CA 1
ATOM 751 C C . SER A 1 97 ? 3.495 -2.760 7.607 1.00 97.75 97 SER A C 1
ATOM 753 O O . SER A 1 97 ? 3.704 -2.951 6.405 1.00 97.75 97 SER A O 1
ATOM 755 N N . LEU A 1 98 ? 4.491 -2.824 8.499 1.00 98.25 98 LEU A N 1
ATOM 756 C CA . LEU A 1 98 ? 5.879 -3.095 8.122 1.00 98.25 98 LEU A CA 1
ATOM 757 C C . LEU A 1 98 ? 6.065 -4.500 7.534 1.00 98.25 98 LEU A C 1
ATOM 759 O O . LEU A 1 98 ? 6.843 -4.654 6.590 1.00 98.25 98 LEU A O 1
ATOM 763 N N . LYS A 1 99 ? 5.351 -5.514 8.039 1.00 98.56 99 LYS A N 1
ATOM 764 C CA . LYS A 1 99 ? 5.368 -6.868 7.458 1.00 98.56 99 LYS A CA 1
ATOM 765 C C . LYS A 1 99 ? 4.816 -6.861 6.033 1.00 98.56 99 LYS A C 1
ATOM 767 O O . LYS A 1 99 ? 5.492 -7.366 5.137 1.00 98.56 99 LYS A O 1
ATOM 772 N N . ILE A 1 100 ? 3.659 -6.229 5.810 1.00 98.69 100 ILE A N 1
ATOM 773 C CA . ILE A 1 100 ? 3.064 -6.073 4.471 1.00 98.69 100 ILE A CA 1
ATOM 774 C C . ILE A 1 100 ? 4.058 -5.388 3.525 1.00 98.69 100 ILE A C 1
ATOM 776 O O . ILE A 1 100 ? 4.344 -5.895 2.439 1.00 98.69 100 ILE A O 1
ATOM 780 N N . ARG A 1 101 ? 4.639 -4.261 3.958 1.00 98.44 101 ARG A N 1
ATOM 781 C CA . ARG A 1 101 ? 5.636 -3.507 3.188 1.00 98.44 101 ARG A CA 1
ATOM 782 C C . ARG A 1 101 ? 6.850 -4.363 2.830 1.00 98.44 101 ARG A C 1
ATOM 784 O O . ARG A 1 101 ? 7.303 -4.322 1.691 1.00 98.44 101 ARG A O 1
ATOM 791 N N . ASN A 1 102 ? 7.392 -5.121 3.781 1.00 98.56 102 ASN A N 1
ATOM 792 C CA . ASN A 1 102 ? 8.568 -5.958 3.539 1.00 98.56 102 ASN A CA 1
ATOM 793 C C . ASN A 1 102 ? 8.285 -7.027 2.479 1.00 98.56 102 ASN A C 1
ATOM 795 O O . ASN A 1 102 ? 9.105 -7.223 1.583 1.00 98.56 102 ASN A O 1
ATOM 799 N N . VAL A 1 103 ? 7.111 -7.663 2.526 1.00 98.62 103 VAL A N 1
ATOM 800 C CA . VAL A 1 103 ? 6.701 -8.607 1.479 1.00 98.62 103 VAL A CA 1
ATOM 801 C C . VAL A 1 103 ? 6.555 -7.899 0.131 1.00 98.62 103 VAL A C 1
ATOM 803 O O . VAL A 1 103 ? 7.076 -8.391 -0.866 1.00 98.62 103 VAL A O 1
ATOM 806 N N . ALA A 1 104 ? 5.935 -6.718 0.086 1.00 98.25 104 ALA A N 1
ATOM 807 C CA . ALA A 1 104 ? 5.811 -5.943 -1.149 1.00 98.25 104 ALA A CA 1
ATOM 808 C C . ALA A 1 104 ? 7.177 -5.558 -1.756 1.00 98.25 104 ALA A C 1
ATOM 810 O O . ALA A 1 104 ? 7.340 -5.612 -2.974 1.00 98.25 104 ALA A O 1
ATOM 811 N N . ILE A 1 105 ? 8.176 -5.228 -0.926 1.00 98.38 105 ILE A N 1
ATOM 812 C CA . ILE A 1 105 ? 9.557 -4.972 -1.372 1.00 98.38 105 ILE A CA 1
ATOM 813 C C . ILE A 1 105 ? 10.161 -6.232 -1.998 1.00 98.38 105 ILE A C 1
ATOM 815 O O . ILE A 1 105 ? 10.716 -6.155 -3.092 1.00 98.38 105 ILE A O 1
ATOM 819 N N . ILE A 1 106 ? 10.026 -7.389 -1.344 1.00 98.44 106 ILE A N 1
ATOM 820 C CA . ILE A 1 106 ? 10.532 -8.664 -1.872 1.00 98.44 106 ILE A CA 1
ATOM 821 C C . ILE A 1 106 ? 9.881 -8.973 -3.224 1.00 98.44 106 ILE A C 1
ATOM 823 O O . ILE A 1 106 ? 10.588 -9.263 -4.187 1.00 98.44 106 ILE A O 1
ATOM 827 N N . LEU A 1 107 ? 8.555 -8.849 -3.328 1.00 98.12 107 LEU A N 1
ATOM 828 C CA . LEU A 1 107 ? 7.834 -9.050 -4.587 1.00 98.12 107 LEU A CA 1
ATOM 829 C C . LEU A 1 107 ? 8.312 -8.082 -5.678 1.00 98.12 107 LEU A C 1
ATOM 831 O O . LEU A 1 107 ? 8.535 -8.502 -6.810 1.00 98.12 107 LEU A O 1
ATOM 835 N N . SER A 1 108 ? 8.521 -6.807 -5.338 1.00 97.44 108 SER A N 1
ATOM 836 C CA . SER A 1 108 ? 9.049 -5.809 -6.274 1.00 97.44 108 SER A CA 1
ATOM 837 C C . SER A 1 108 ? 10.417 -6.220 -6.819 1.00 97.44 108 SER A C 1
ATOM 839 O O . SER A 1 108 ? 10.629 -6.207 -8.029 1.00 97.44 108 SER A O 1
ATOM 841 N N . ILE A 1 109 ? 11.333 -6.661 -5.952 1.00 97.75 109 ILE A N 1
ATOM 842 C CA . ILE A 1 109 ? 12.670 -7.124 -6.351 1.00 97.75 109 ILE A CA 1
ATOM 843 C C . ILE A 1 109 ? 12.568 -8.356 -7.259 1.00 97.75 109 ILE A C 1
ATOM 845 O O . ILE A 1 109 ? 13.206 -8.400 -8.311 1.00 97.75 109 ILE A O 1
ATOM 849 N N . LEU A 1 110 ? 11.727 -9.328 -6.892 1.00 97.56 110 LEU A N 1
ATOM 850 C CA . LEU A 1 110 ? 11.521 -10.553 -7.670 1.00 97.56 110 LEU A CA 1
ATOM 851 C C . LEU A 1 110 ? 10.935 -10.287 -9.060 1.00 97.56 110 LEU A C 1
ATOM 853 O O . LEU A 1 110 ? 11.193 -11.059 -9.975 1.00 97.56 110 LEU A O 1
ATOM 857 N N . ILE A 1 111 ? 10.168 -9.209 -9.233 1.00 95.88 111 ILE A N 1
ATOM 858 C CA . ILE A 1 111 ? 9.615 -8.809 -10.533 1.00 95.88 111 ILE A CA 1
ATOM 859 C C . ILE A 1 111 ? 10.621 -7.962 -11.324 1.00 95.88 111 ILE A C 1
ATOM 861 O O . ILE A 1 111 ? 10.801 -8.163 -12.522 1.00 95.88 111 ILE A O 1
ATOM 865 N N . THR A 1 112 ? 11.286 -7.011 -10.671 1.00 95.56 112 THR A N 1
ATOM 866 C CA . THR A 1 112 ? 12.133 -6.011 -11.341 1.00 95.56 112 THR A CA 1
ATOM 867 C C . THR A 1 112 ? 13.471 -6.581 -11.799 1.00 95.56 112 THR A C 1
ATOM 869 O O . THR A 1 112 ? 13.890 -6.284 -12.917 1.00 95.56 112 THR A O 1
ATOM 872 N N . ILE A 1 113 ? 14.125 -7.437 -11.004 1.00 96.31 113 ILE A N 1
ATOM 873 C CA . ILE A 1 113 ? 15.424 -8.021 -11.376 1.00 96.31 113 ILE A CA 1
ATOM 874 C C . ILE A 1 113 ? 15.334 -8.831 -12.680 1.00 96.31 113 ILE A C 1
ATOM 876 O O . ILE A 1 113 ? 16.116 -8.546 -13.588 1.00 96.31 113 ILE A O 1
ATOM 880 N N . PRO A 1 114 ? 14.398 -9.786 -12.851 1.00 96.31 114 PRO A N 1
ATOM 881 C CA . PRO A 1 114 ? 14.282 -10.530 -14.104 1.00 96.31 114 PRO A CA 1
ATOM 882 C C . PRO A 1 114 ? 13.988 -9.641 -15.312 1.00 96.31 114 PRO A C 1
ATOM 884 O O . PRO A 1 114 ? 14.527 -9.887 -16.385 1.00 96.31 114 PRO A O 1
ATOM 887 N N . VAL A 1 115 ? 13.176 -8.592 -15.143 1.00 95.12 115 VAL A N 1
ATOM 888 C CA . VAL A 1 115 ? 12.879 -7.632 -16.219 1.00 95.12 115 VAL A CA 1
ATOM 889 C C . VAL A 1 115 ? 14.143 -6.888 -16.650 1.00 95.12 115 VAL A C 1
ATOM 891 O O . VAL A 1 115 ? 14.390 -6.756 -17.848 1.00 95.12 115 VAL A O 1
ATOM 894 N N . ILE A 1 116 ? 14.970 -6.453 -15.695 1.00 95.56 116 ILE A N 1
ATOM 895 C CA . ILE A 1 116 ? 16.254 -5.800 -15.980 1.00 95.56 116 ILE A CA 1
ATOM 896 C C . ILE A 1 116 ? 17.204 -6.774 -16.686 1.00 95.56 116 ILE A C 1
ATOM 898 O O . ILE A 1 116 ? 17.767 -6.431 -17.721 1.00 95.56 116 ILE A O 1
ATOM 902 N N . LEU A 1 117 ? 17.353 -8.000 -16.176 1.00 96.06 117 LEU A N 1
ATOM 903 C CA . LEU A 1 117 ? 18.227 -9.013 -16.781 1.00 96.06 117 LEU A CA 1
ATOM 904 C C . LEU A 1 117 ? 17.789 -9.375 -18.205 1.00 96.06 117 LEU A C 1
ATOM 906 O O . LEU A 1 117 ? 18.627 -9.481 -19.097 1.00 96.06 117 LEU A O 1
ATOM 910 N N . LEU A 1 118 ? 16.482 -9.520 -18.432 1.00 95.62 118 LEU A N 1
ATOM 911 C CA . LEU A 1 118 ? 15.922 -9.768 -19.756 1.00 95.62 118 LEU A CA 1
ATOM 912 C C . LEU A 1 118 ? 16.194 -8.595 -20.703 1.00 95.62 118 LEU A C 1
ATOM 914 O O . LEU A 1 118 ? 16.564 -8.813 -21.852 1.00 95.62 118 LEU A O 1
ATOM 918 N N . ASN A 1 119 ? 16.038 -7.356 -20.233 1.00 95.31 119 ASN A N 1
ATOM 919 C CA . ASN A 1 119 ? 16.333 -6.175 -21.036 1.00 95.31 119 ASN A CA 1
ATOM 920 C C . ASN A 1 119 ? 17.813 -6.124 -21.451 1.00 95.31 119 ASN A C 1
ATOM 922 O O . ASN A 1 119 ? 18.092 -5.938 -22.631 1.00 95.31 119 ASN A O 1
ATOM 926 N N . LEU A 1 120 ? 18.735 -6.380 -20.518 1.00 95.38 120 LEU A N 1
ATOM 927 C CA . LEU A 1 120 ? 20.174 -6.442 -20.797 1.00 95.38 120 LEU A CA 1
ATOM 928 C C . LEU A 1 120 ? 20.541 -7.578 -21.762 1.00 95.38 120 LEU A C 1
ATOM 930 O O . LEU A 1 120 ? 21.443 -7.422 -22.579 1.00 95.38 120 LEU A O 1
ATOM 934 N N . TYR A 1 121 ? 19.843 -8.714 -21.684 1.00 95.69 121 TYR A N 1
ATOM 935 C CA . TYR A 1 121 ? 20.044 -9.835 -22.604 1.00 95.69 121 TYR A CA 1
ATOM 936 C C . TYR A 1 121 ? 19.566 -9.519 -24.029 1.00 95.69 121 TYR A C 1
ATOM 938 O O . TYR A 1 121 ? 20.231 -9.884 -24.996 1.00 95.69 121 TYR A O 1
ATOM 946 N N . LEU A 1 122 ? 18.417 -8.850 -24.1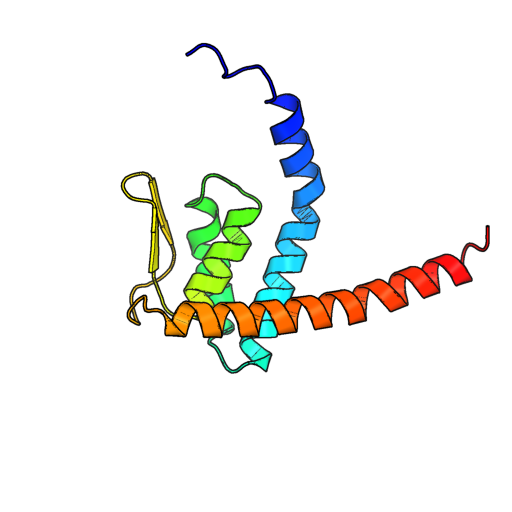68 1.00 96.69 122 LEU A N 1
ATOM 947 C CA . LEU A 1 122 ? 17.836 -8.500 -25.469 1.00 96.69 122 LEU A CA 1
ATOM 948 C C . LEU A 1 122 ? 18.535 -7.307 -26.136 1.00 96.69 122 LEU A C 1
ATOM 950 O O . LEU A 1 122 ? 18.587 -7.245 -27.363 1.00 96.69 122 LEU A O 1
ATOM 954 N N . PHE A 1 123 ? 19.064 -6.376 -25.340 1.00 94.88 123 PHE A N 1
ATOM 955 C CA . PHE A 1 123 ? 19.740 -5.163 -25.799 1.00 94.88 123 PHE A CA 1
ATOM 956 C C . PHE A 1 123 ? 21.130 -5.048 -25.152 1.00 94.88 123 PHE A C 1
ATOM 958 O O . PHE A 1 123 ? 21.331 -4.200 -24.279 1.00 94.88 123 PHE A O 1
ATOM 965 N N . PRO A 1 124 ? 22.090 -5.907 -25.543 1.00 86.94 124 PRO A N 1
ATOM 966 C CA . PRO A 1 124 ? 23.465 -5.772 -25.086 1.00 86.94 124 PRO A CA 1
ATOM 967 C C . PRO A 1 124 ? 24.038 -4.448 -25.611 1.00 86.94 124 PRO A C 1
ATOM 969 O O . PRO A 1 124 ? 23.985 -4.184 -26.813 1.00 86.94 124 PRO A O 1
ATOM 972 N N . ILE A 1 125 ? 24.519 -3.608 -24.689 1.00 77.38 125 ILE A N 1
ATOM 973 C CA . ILE A 1 125 ? 25.187 -2.327 -24.979 1.00 77.38 125 ILE A CA 1
ATOM 974 C C . ILE A 1 125 ? 26.573 -2.588 -25.568 1.00 77.38 125 ILE A C 1
ATOM 976 O O . ILE A 1 125 ? 27.271 -3.480 -25.032 1.00 77.38 125 ILE A O 1
#

Foldseek 3Di:
DPCPPPCPVVVVVVLVVLLVVLVLLLVLLLVLLVVLVFDSVQLQVQLVVFLVLDVRNRCSSNVLSLLRRLQDWDDDPPRGIGGHHPDDDDPVSVVSSVSSNVSSVVVCCVVVVVVVVVVCVVDPD